Protein AF-A0A497MEX6-F1 (afdb_monomer_lite)

Structure (mmCIF, N/CA/C/O backbone):
data_AF-A0A497MEX6-F1
#
_entry.id   AF-A0A497MEX6-F1
#
loop_
_atom_site.group_PDB
_atom_site.id
_atom_site.type_symbol
_atom_site.label_atom_id
_atom_site.label_alt_id
_atom_site.label_comp_id
_atom_site.label_asym_id
_atom_site.label_entity_id
_atom_site.label_seq_id
_atom_site.pdbx_PDB_ins_code
_atom_site.Cartn_x
_atom_site.Cartn_y
_atom_site.Cartn_z
_atom_site.occupancy
_atom_site.B_iso_or_equiv
_atom_site.auth_seq_id
_atom_site.auth_comp_id
_atom_site.auth_asym_id
_atom_site.auth_atom_id
_atom_site.pdbx_PDB_model_num
ATOM 1 N N . MET A 1 1 ? -0.319 -13.303 41.466 1.00 46.53 1 MET A N 1
ATOM 2 C CA . MET A 1 1 ? -0.166 -12.151 40.555 1.00 46.53 1 MET A CA 1
ATOM 3 C C . MET A 1 1 ? -1.590 -11.675 40.329 1.00 46.53 1 MET A C 1
ATOM 5 O O . MET A 1 1 ? -2.337 -12.405 39.701 1.00 46.53 1 MET A O 1
ATOM 9 N N . ASN A 1 2 ? -2.018 -10.622 41.031 1.00 49.66 2 ASN A N 1
ATOM 10 C CA . ASN A 1 2 ? -3.417 -10.183 41.015 1.00 49.66 2 ASN A CA 1
ATOM 11 C C . ASN A 1 2 ? -3.736 -9.564 39.655 1.00 49.66 2 ASN A C 1
ATOM 13 O O . ASN A 1 2 ? -2.962 -8.730 39.185 1.00 49.66 2 ASN A O 1
ATOM 17 N N . ASP A 1 3 ? -4.847 -9.976 39.051 1.00 58.47 3 ASP A N 1
ATOM 18 C CA . ASP A 1 3 ? -5.389 -9.393 37.827 1.00 58.47 3 ASP A CA 1
ATOM 19 C C . ASP A 1 3 ? -5.665 -7.898 38.041 1.00 58.47 3 ASP A C 1
ATOM 21 O O . ASP A 1 3 ? -6.543 -7.512 38.807 1.00 58.47 3 ASP A O 1
ATOM 25 N N . ILE A 1 4 ? -4.878 -7.039 37.386 1.00 65.00 4 ILE A N 1
ATOM 26 C CA . ILE A 1 4 ? -4.951 -5.566 37.507 1.00 65.00 4 ILE A CA 1
ATOM 27 C C . ILE A 1 4 ? -6.036 -4.983 36.573 1.00 65.00 4 ILE A C 1
ATOM 29 O O . ILE A 1 4 ? -6.177 -3.771 36.445 1.00 65.00 4 ILE A O 1
ATOM 33 N N . PHE A 1 5 ? -6.835 -5.825 35.915 1.00 70.62 5 PHE A N 1
ATOM 34 C CA . PHE A 1 5 ? -7.890 -5.382 35.005 1.00 70.62 5 PHE A CA 1
ATOM 35 C C . PHE A 1 5 ? -9.209 -6.075 35.331 1.00 70.62 5 PHE A C 1
ATOM 37 O O . PHE A 1 5 ? -9.489 -7.169 34.853 1.00 70.62 5 PHE A O 1
ATOM 44 N N . GLU A 1 6 ? -10.028 -5.407 36.139 1.00 83.44 6 GLU A N 1
ATOM 45 C CA . GLU A 1 6 ? -11.434 -5.760 36.314 1.00 83.44 6 GLU A CA 1
ATOM 46 C C . GLU A 1 6 ? -12.235 -5.174 35.139 1.00 83.44 6 GLU A C 1
ATOM 48 O O . GLU A 1 6 ? -12.114 -3.988 34.814 1.00 83.44 6 GLU A O 1
ATOM 53 N N . ILE A 1 7 ? -13.001 -6.018 34.445 1.00 87.00 7 ILE A N 1
ATOM 54 C CA . ILE A 1 7 ? -13.809 -5.604 33.293 1.00 87.00 7 ILE A CA 1
ATOM 55 C C . ILE A 1 7 ? -15.099 -4.965 33.808 1.00 87.00 7 ILE A C 1
ATOM 57 O O . ILE A 1 7 ? -15.923 -5.626 34.431 1.00 87.00 7 ILE A O 1
ATOM 61 N N . ASP A 1 8 ? -15.296 -3.686 33.495 1.00 93.19 8 ASP A N 1
ATOM 62 C CA . ASP A 1 8 ? -16.548 -2.968 33.748 1.00 93.19 8 ASP A CA 1
ATOM 63 C C . ASP A 1 8 ? -17.361 -2.878 32.447 1.00 93.19 8 ASP A C 1
ATOM 65 O O . ASP A 1 8 ? -17.188 -1.964 31.631 1.00 93.19 8 ASP A O 1
ATOM 69 N N . GLU A 1 9 ? -18.233 -3.866 32.236 1.00 94.75 9 GLU A N 1
ATOM 70 C CA . GLU A 1 9 ? -19.082 -3.955 31.043 1.00 94.75 9 GLU A CA 1
ATOM 71 C C . GLU A 1 9 ? -20.029 -2.754 30.917 1.00 94.75 9 GLU A C 1
ATOM 73 O O . GLU A 1 9 ? -20.196 -2.205 29.826 1.00 94.75 9 GLU A O 1
ATOM 78 N N . GLY A 1 10 ? -20.608 -2.292 32.031 1.00 96.88 10 GLY A N 1
ATOM 79 C CA . GLY A 1 10 ? -21.546 -1.168 32.037 1.00 96.88 10 GLY A CA 1
ATOM 80 C C . GLY A 1 10 ? -20.881 0.129 31.582 1.00 96.88 10 GLY A C 1
ATOM 81 O O . GLY A 1 10 ? -21.424 0.877 30.761 1.00 96.88 10 GLY A O 1
ATOM 82 N N . LYS A 1 11 ? -19.656 0.376 32.051 1.00 95.25 11 LYS A N 1
ATOM 83 C CA . LYS A 1 11 ? -18.840 1.501 31.591 1.00 95.25 11 LYS A CA 1
ATOM 84 C C . LYS A 1 11 ? -18.427 1.349 30.129 1.00 95.25 11 LYS A C 1
ATOM 86 O O . LYS A 1 11 ? -18.465 2.343 29.403 1.00 95.25 11 LYS A O 1
ATOM 91 N N . ALA A 1 12 ? -18.065 0.146 29.682 1.00 95.81 12 ALA A N 1
ATOM 92 C CA . ALA A 1 12 ? -17.694 -0.105 28.289 1.00 95.81 12 ALA A CA 1
ATOM 93 C C . ALA A 1 12 ? -18.851 0.195 27.319 1.00 95.81 12 ALA A C 1
ATOM 95 O O . ALA A 1 12 ? -18.651 0.925 26.345 1.00 95.81 12 ALA A O 1
ATOM 96 N N . VAL A 1 13 ? -20.066 -0.281 27.619 1.00 97.50 13 VAL A N 1
ATOM 97 C CA . VAL A 1 13 ? -21.274 0.008 26.824 1.00 97.50 13 VAL A CA 1
ATOM 98 C C . VAL A 1 13 ? -21.530 1.511 26.761 1.00 97.50 13 VAL A C 1
ATOM 100 O O . VAL A 1 13 ? -21.683 2.067 25.675 1.00 97.50 13 VAL A O 1
ATOM 103 N N . LYS A 1 14 ? -21.476 2.201 27.905 1.00 97.88 14 LYS A N 1
ATOM 104 C CA . LYS A 1 14 ? -21.706 3.650 27.957 1.00 97.88 14 LYS A CA 1
ATOM 105 C C . LYS A 1 14 ? -20.673 4.441 27.148 1.00 97.88 14 LYS A C 1
ATOM 107 O O . LYS A 1 14 ? -21.023 5.408 26.474 1.00 97.88 14 LYS A O 1
ATOM 112 N N . ILE A 1 15 ? -19.400 4.037 27.185 1.00 96.12 15 ILE A N 1
ATOM 113 C CA . ILE A 1 15 ? -18.353 4.626 26.338 1.00 96.12 15 ILE A CA 1
ATOM 114 C C . ILE A 1 15 ? -18.680 4.397 24.858 1.00 96.12 15 ILE A C 1
ATOM 116 O O . ILE A 1 15 ? -18.607 5.342 24.072 1.00 96.12 15 ILE A O 1
ATOM 120 N N . ALA A 1 16 ? -19.073 3.179 24.478 1.00 96.94 16 ALA A N 1
ATOM 121 C CA . ALA A 1 16 ? -19.413 2.845 23.098 1.00 96.94 16 ALA A CA 1
ATOM 122 C C . ALA A 1 16 ? -20.602 3.669 22.573 1.00 96.94 16 ALA A C 1
ATOM 124 O O . ALA A 1 16 ? -20.534 4.197 21.464 1.00 96.94 16 ALA A O 1
ATOM 125 N N . GLU A 1 17 ? -21.653 3.852 23.375 1.00 97.44 17 GLU A N 1
ATOM 126 C CA . GLU A 1 17 ? -22.807 4.692 23.029 1.00 97.44 17 GLU A CA 1
ATOM 127 C C . GLU A 1 17 ? -22.407 6.155 22.798 1.00 97.44 17 GLU A C 1
ATOM 129 O O . GLU A 1 17 ? -22.807 6.760 21.799 1.00 97.44 17 GLU A O 1
ATOM 134 N N . ILE A 1 18 ? -21.573 6.716 23.682 1.00 96.38 18 ILE A N 1
ATOM 135 C CA . ILE A 1 18 ? -21.069 8.091 23.557 1.00 96.38 18 ILE A CA 1
ATOM 136 C C . ILE A 1 18 ? -20.230 8.244 22.286 1.00 96.38 18 ILE A C 1
ATOM 138 O O . ILE A 1 18 ? -20.419 9.208 21.541 1.00 96.38 18 ILE A O 1
ATOM 142 N N . LEU A 1 19 ? -19.316 7.305 22.026 1.00 95.50 19 LEU A N 1
ATOM 143 C CA . LEU A 1 19 ? -18.478 7.326 20.828 1.00 95.50 19 LEU A CA 1
ATOM 144 C C . LEU A 1 19 ? -19.326 7.206 19.560 1.00 95.50 19 LEU A C 1
ATOM 146 O O . LEU A 1 19 ? -19.130 7.983 18.629 1.00 95.50 19 LEU A O 1
ATOM 150 N N . LEU A 1 20 ? -20.308 6.301 19.535 1.00 95.31 20 LEU A N 1
ATOM 151 C CA . LEU A 1 20 ? -21.200 6.125 18.391 1.00 95.31 20 LEU A CA 1
ATOM 152 C C . LEU A 1 20 ? -22.045 7.378 18.126 1.00 95.31 20 LEU A C 1
ATOM 154 O O . LEU A 1 20 ? -22.209 7.777 16.971 1.00 95.31 20 LEU A O 1
ATOM 158 N N . PHE A 1 21 ? -22.566 8.013 19.178 1.00 95.81 21 PHE A N 1
ATOM 159 C CA . PHE A 1 21 ? -23.293 9.276 19.060 1.00 95.81 21 PHE A CA 1
ATOM 160 C C . PHE A 1 21 ? -22.398 10.389 18.500 1.00 95.81 21 PHE A C 1
ATOM 162 O O . PHE A 1 21 ? -22.779 11.053 17.535 1.00 95.81 21 PHE A O 1
ATOM 169 N N . GLN A 1 22 ? -21.198 10.576 19.064 1.00 95.19 22 GLN A N 1
ATOM 170 C CA . GLN A 1 22 ? -20.253 11.598 18.606 1.00 95.19 22 GLN A CA 1
ATOM 171 C C . GLN A 1 22 ? -19.797 11.361 17.162 1.00 95.19 22 GLN A C 1
ATOM 173 O O . GLN A 1 22 ? -19.717 12.321 16.398 1.00 95.19 22 GLN A O 1
ATOM 178 N N . TRP A 1 23 ? -19.559 10.103 16.779 1.00 91.50 23 TRP A N 1
ATOM 179 C CA . TRP A 1 23 ? -19.223 9.705 15.411 1.00 91.50 23 TRP A CA 1
ATOM 180 C C . TRP A 1 23 ? -20.320 10.113 14.430 1.00 91.50 23 TRP A C 1
ATOM 182 O O . TRP A 1 23 ? -20.067 10.864 13.492 1.00 91.50 23 TRP A O 1
ATOM 192 N N . LYS A 1 24 ? -21.565 9.683 14.683 1.00 91.38 24 LYS A N 1
ATOM 193 C CA . LYS A 1 24 ? -22.710 9.999 13.814 1.00 91.38 24 LYS A CA 1
ATOM 194 C C . LYS A 1 24 ? -22.975 11.500 13.721 1.00 91.38 24 LYS A C 1
ATOM 196 O O . LYS A 1 24 ? -23.407 11.979 12.679 1.00 91.38 24 LYS A O 1
ATOM 201 N N . ALA A 1 25 ? -22.739 12.232 14.807 1.00 92.88 25 ALA A N 1
ATOM 202 C CA . ALA A 1 25 ? -22.927 13.674 14.847 1.00 92.88 25 ALA A CA 1
ATOM 203 C C . ALA A 1 25 ? -21.745 14.468 14.260 1.00 92.88 25 ALA A C 1
ATOM 205 O O . ALA A 1 25 ? -21.878 15.683 14.128 1.00 92.88 25 ALA A O 1
ATOM 206 N N . GLY A 1 26 ? -20.604 13.829 13.963 1.00 90.19 26 GLY A N 1
ATOM 207 C CA . GLY A 1 26 ? -19.372 14.515 13.562 1.00 90.19 26 GLY A CA 1
ATOM 208 C C . GLY A 1 26 ? -18.881 15.500 14.628 1.00 90.19 26 GLY A C 1
ATOM 209 O O . GLY A 1 26 ? -18.550 16.641 14.322 1.00 90.19 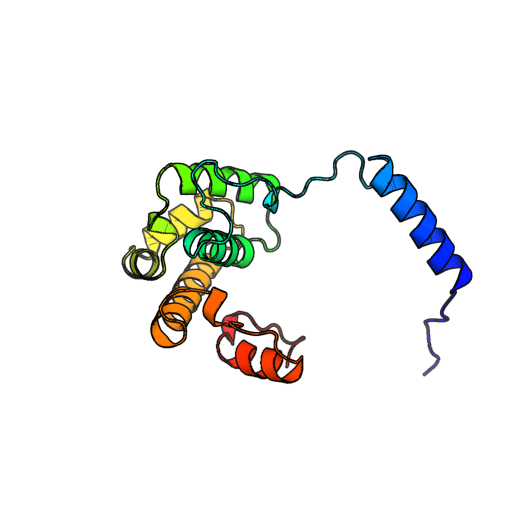26 GLY A O 1
ATOM 210 N N . LYS A 1 27 ? -18.922 15.109 15.907 1.00 92.56 27 LYS A N 1
ATOM 211 C CA . LYS A 1 27 ? -18.632 15.988 17.055 1.00 92.56 27 LYS A CA 1
ATOM 212 C C . LYS A 1 27 ? -17.571 15.400 17.978 1.00 92.56 27 LYS A C 1
ATOM 214 O O . LYS A 1 27 ? -17.209 14.230 17.882 1.00 92.56 27 LYS A O 1
ATOM 219 N N . GLY A 1 28 ? -17.096 16.235 18.902 1.00 89.62 28 GLY A N 1
ATOM 220 C CA . GLY A 1 28 ? -16.123 15.847 19.920 1.00 89.62 28 GLY A CA 1
ATOM 221 C C . GLY A 1 28 ? -14.832 15.340 19.290 1.00 89.62 28 GLY A C 1
ATOM 222 O O . GLY A 1 28 ? -14.264 16.022 18.442 1.00 89.62 28 GLY A O 1
ATOM 223 N N . VAL A 1 29 ? -14.389 14.138 19.662 1.00 87.25 29 VAL A N 1
ATOM 224 C CA . VAL A 1 29 ? -13.137 13.559 19.134 1.00 87.25 29 VAL A CA 1
ATOM 225 C C . VAL A 1 29 ? -13.167 13.307 17.619 1.00 87.25 29 VAL A C 1
ATOM 227 O O . VAL A 1 29 ? -12.115 13.103 17.021 1.00 87.25 29 VAL A O 1
ATOM 230 N N . PHE A 1 30 ? -14.346 13.367 16.988 1.00 90.25 30 PHE A N 1
ATOM 231 C CA . PHE A 1 30 ? -14.530 13.160 15.551 1.00 90.25 30 PHE A CA 1
ATOM 232 C C . PHE A 1 30 ? -14.786 14.447 14.752 1.00 90.25 30 PHE A C 1
ATOM 234 O O . PHE A 1 30 ? -14.988 14.368 13.545 1.00 90.25 30 PHE A O 1
ATOM 241 N N . SER A 1 31 ? -14.779 15.634 15.372 1.00 88.12 31 SER A N 1
ATOM 242 C CA . SER A 1 31 ? -15.178 16.881 14.689 1.00 88.12 31 SER A CA 1
ATOM 243 C C . SER A 1 31 ? -14.292 17.279 13.505 1.00 88.12 31 SER A C 1
ATOM 245 O O . SER A 1 31 ? -14.733 18.027 12.643 1.00 88.12 31 SER A O 1
ATOM 247 N N . ASN A 1 32 ? -13.059 16.776 13.465 1.00 83.56 32 ASN A N 1
ATOM 248 C CA . ASN A 1 32 ? -12.110 16.956 12.363 1.00 83.56 32 ASN A CA 1
ATOM 249 C C . ASN A 1 32 ? -11.588 15.606 11.859 1.00 83.56 32 ASN A C 1
ATOM 251 O O . ASN A 1 32 ? -10.471 15.518 11.357 1.00 83.56 32 ASN A O 1
ATOM 255 N N . TYR A 1 33 ? -12.351 14.536 12.085 1.00 83.00 33 TYR A N 1
ATOM 256 C CA . TYR A 1 33 ? -11.960 13.219 11.624 1.00 83.00 33 TYR A CA 1
ATOM 257 C C . TYR A 1 33 ? -12.027 13.159 10.101 1.00 83.00 33 TYR A C 1
ATOM 259 O O . TYR A 1 33 ? -13.025 13.535 9.484 1.00 83.00 33 TYR A O 1
ATOM 267 N N . SER A 1 34 ? -10.971 12.627 9.513 1.00 85.38 34 SER A N 1
ATOM 268 C CA . SER A 1 34 ? -10.854 12.382 8.089 1.00 85.38 34 SER A CA 1
ATOM 269 C C . SER A 1 34 ? -10.221 11.011 7.875 1.00 85.38 34 SER A C 1
ATOM 271 O O . SER A 1 34 ? -9.352 10.581 8.632 1.00 85.38 34 SER A O 1
ATOM 273 N N . MET A 1 35 ? -10.689 10.315 6.839 1.00 89.12 35 MET A N 1
ATOM 274 C CA . MET A 1 35 ? -10.026 9.133 6.288 1.00 89.12 35 MET A CA 1
ATOM 275 C C . MET A 1 35 ? -9.481 9.512 4.924 1.00 89.12 35 MET A C 1
ATOM 277 O O . MET A 1 35 ? -10.188 9.369 3.917 1.00 89.12 35 MET A O 1
ATOM 281 N N . PRO A 1 36 ? -8.270 10.079 4.860 1.00 93.00 36 PRO A N 1
ATOM 282 C CA . PRO A 1 36 ? -7.721 10.531 3.597 1.00 93.00 36 PRO A CA 1
ATOM 283 C C . PRO A 1 36 ? -7.512 9.379 2.602 1.00 93.00 36 PRO A C 1
ATOM 285 O O . PRO A 1 36 ? -7.485 9.635 1.396 1.00 93.00 36 PRO A O 1
ATOM 288 N N . GLU A 1 37 ? -7.444 8.131 3.073 1.00 92.50 37 GLU A N 1
ATOM 289 C CA . GLU A 1 37 ? -7.446 6.910 2.268 1.00 92.50 37 GLU A CA 1
ATOM 290 C C . GLU A 1 37 ? -8.773 6.636 1.539 1.00 92.50 37 GLU A C 1
ATOM 292 O O . GLU A 1 37 ? -8.766 5.953 0.520 1.00 92.50 37 GLU A O 1
ATOM 297 N N . TYR A 1 38 ? -9.905 7.193 1.988 1.00 91.56 38 TYR A N 1
ATOM 298 C CA . TYR A 1 38 ? -11.207 7.049 1.308 1.00 91.56 38 TYR A CA 1
ATOM 299 C C . TYR A 1 38 ? -11.396 8.042 0.159 1.00 91.56 38 TYR A C 1
ATOM 301 O O . TYR A 1 38 ? -12.361 7.950 -0.602 1.00 91.56 38 TYR A O 1
ATOM 309 N N . VAL A 1 39 ? -10.473 8.993 0.007 1.00 93.69 39 VAL A N 1
ATOM 310 C CA . VAL A 1 39 ? -10.459 9.923 -1.119 1.00 93.69 39 VAL A CA 1
ATOM 311 C C . VAL A 1 39 ? -9.534 9.358 -2.194 1.00 93.69 39 VAL A C 1
ATOM 313 O O . VAL A 1 39 ? -8.311 9.309 -2.024 1.00 93.69 39 VAL A O 1
ATOM 316 N N . TYR A 1 40 ? -10.119 8.956 -3.321 1.00 93.69 40 TYR A N 1
ATOM 317 C CA . TYR A 1 40 ? -9.407 8.299 -4.418 1.00 93.69 40 TYR A CA 1
ATOM 318 C C . TYR A 1 40 ? -8.877 9.295 -5.470 1.00 93.69 40 TYR A C 1
ATOM 320 O O . TYR A 1 40 ? -9.448 10.373 -5.657 1.00 93.69 40 TYR A O 1
ATOM 328 N N . PRO A 1 41 ? -7.800 8.953 -6.205 1.00 94.75 41 PRO A N 1
ATOM 329 C CA . PRO A 1 41 ? -7.459 9.636 -7.449 1.00 94.75 41 PRO A CA 1
ATOM 330 C C . PRO A 1 41 ? -8.616 9.500 -8.469 1.00 94.75 41 PRO A C 1
ATOM 332 O O . PRO A 1 41 ? -9.118 8.393 -8.648 1.00 94.75 41 PRO A O 1
ATOM 335 N N . PRO A 1 42 ? -9.018 10.561 -9.194 1.00 92.31 42 PRO A N 1
ATOM 336 C CA . PRO A 1 42 ? -10.128 10.523 -10.154 1.00 92.31 42 PRO A CA 1
ATOM 337 C C . PRO A 1 42 ? -9.951 9.514 -11.294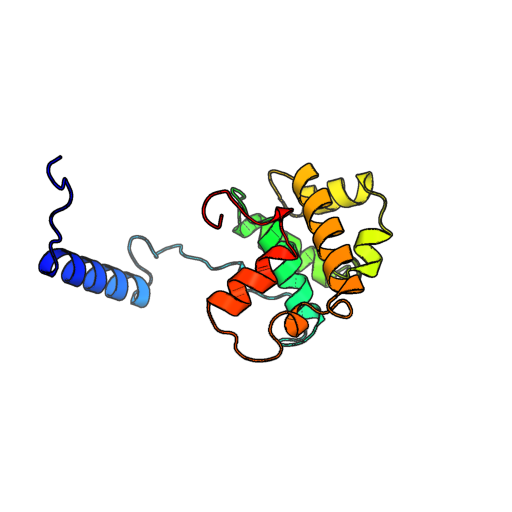 1.00 92.31 42 PRO A C 1
ATOM 339 O O . PRO A 1 42 ? -10.930 9.014 -11.833 1.00 92.31 42 PRO A O 1
ATOM 342 N N . ASN A 1 43 ? -8.704 9.219 -11.673 1.00 94.69 43 ASN A N 1
ATOM 343 C CA . ASN A 1 43 ? -8.350 8.267 -12.725 1.00 94.69 43 ASN A CA 1
ATOM 344 C C . ASN A 1 43 ? -8.033 6.858 -12.186 1.00 94.69 43 ASN A C 1
ATOM 346 O O . ASN A 1 43 ? -7.453 6.055 -12.917 1.00 94.69 43 ASN A O 1
ATOM 350 N N . LEU A 1 44 ? -8.345 6.558 -10.918 1.00 96.81 44 LEU A N 1
ATOM 351 C CA . LEU A 1 44 ? -8.147 5.233 -10.325 1.00 96.81 44 LEU A CA 1
ATOM 352 C C . LEU A 1 44 ? -9.401 4.366 -10.544 1.00 96.81 44 LEU A C 1
ATOM 354 O O . LEU A 1 44 ? -10.441 4.663 -9.953 1.00 96.81 44 LEU A O 1
ATOM 358 N N . PRO A 1 45 ? -9.344 3.292 -11.353 1.00 95.88 45 PRO A N 1
ATOM 359 C CA . PRO A 1 45 ? -10.513 2.449 -11.590 1.00 95.88 45 PRO A CA 1
ATOM 360 C C . PRO A 1 45 ? -10.831 1.611 -10.343 1.00 95.88 45 PRO A C 1
ATOM 362 O O . PRO A 1 45 ? -10.062 0.731 -9.967 1.00 95.88 45 PRO A O 1
ATOM 365 N N . LEU A 1 46 ? -11.957 1.875 -9.678 1.00 95.50 46 LEU A N 1
ATOM 366 C CA . LEU A 1 46 ? -12.306 1.188 -8.430 1.00 95.50 46 LEU A CA 1
ATOM 367 C C . LEU A 1 46 ? -12.453 -0.329 -8.632 1.00 95.50 46 LEU A C 1
ATOM 369 O O . LEU A 1 46 ? -12.995 -0.799 -9.629 1.00 95.50 46 LEU A O 1
ATOM 373 N N . GLY A 1 47 ? -11.944 -1.101 -7.671 1.00 94.25 47 GLY A N 1
ATOM 374 C CA . GLY A 1 47 ? -11.945 -2.572 -7.699 1.00 94.25 47 GLY A CA 1
ATOM 375 C C . GLY A 1 47 ? -10.932 -3.213 -8.661 1.00 94.25 47 GLY A C 1
ATOM 376 O O . GLY A 1 47 ? -10.784 -4.440 -8.676 1.00 94.25 47 GLY A O 1
ATOM 377 N N . SER A 1 48 ? -10.204 -2.417 -9.449 1.00 97.19 48 SER A N 1
ATOM 378 C CA . SER A 1 48 ? -9.223 -2.934 -10.401 1.00 97.19 48 SER A CA 1
ATOM 379 C C . SER A 1 48 ? -7.918 -3.391 -9.737 1.00 97.19 48 SER A C 1
ATOM 381 O O . SER A 1 48 ? -7.694 -3.240 -8.532 1.00 97.19 48 SER A O 1
ATOM 383 N N . LYS A 1 49 ? -7.021 -3.948 -10.554 1.00 97.88 49 LYS A N 1
ATOM 384 C CA . LYS A 1 49 ? -5.648 -4.268 -10.155 1.00 97.88 49 LYS A CA 1
ATOM 385 C C . LYS A 1 49 ? -4.895 -3.017 -9.702 1.00 97.88 49 LYS A C 1
ATOM 387 O O . LYS A 1 49 ? -4.189 -3.044 -8.700 1.00 97.88 49 LYS A O 1
ATOM 392 N N . GLU A 1 50 ? -5.050 -1.924 -10.438 1.00 98.31 50 GLU A N 1
ATOM 393 C CA . GLU A 1 50 ? -4.416 -0.638 -10.159 1.00 98.31 50 GLU A CA 1
ATOM 394 C C . GLU A 1 50 ? -4.896 -0.071 -8.823 1.00 98.31 50 GLU A C 1
ATOM 396 O O . GLU A 1 50 ? -4.082 0.414 -8.040 1.00 98.31 50 GLU A O 1
ATOM 401 N N . HIS A 1 51 ? -6.192 -0.211 -8.525 1.00 97.75 51 HIS A N 1
ATOM 402 C CA . HIS A 1 51 ? -6.755 0.118 -7.217 1.00 97.75 51 HIS A CA 1
ATOM 403 C C . HIS A 1 51 ? -6.065 -0.658 -6.094 1.00 97.75 51 HIS A C 1
ATOM 405 O O . HIS A 1 51 ? -5.528 -0.051 -5.169 1.00 97.75 51 HIS A O 1
ATOM 411 N N . ALA A 1 52 ? -5.986 -1.986 -6.206 1.00 97.88 52 ALA A N 1
ATOM 412 C CA . ALA A 1 52 ? -5.334 -2.815 -5.194 1.00 97.88 52 ALA A CA 1
ATOM 413 C C . ALA A 1 52 ? -3.836 -2.491 -5.028 1.00 97.88 52 ALA A C 1
ATOM 415 O O . ALA A 1 52 ? -3.330 -2.433 -3.904 1.00 97.88 52 ALA A O 1
ATOM 416 N N . LEU A 1 53 ? -3.122 -2.243 -6.130 1.00 98.56 53 LEU A N 1
ATOM 417 C CA . LEU A 1 53 ? -1.708 -1.858 -6.112 1.00 98.56 53 LEU A CA 1
ATOM 418 C C . LEU A 1 53 ? -1.488 -0.503 -5.435 1.00 98.56 53 LEU A C 1
ATOM 420 O O . LEU A 1 53 ? 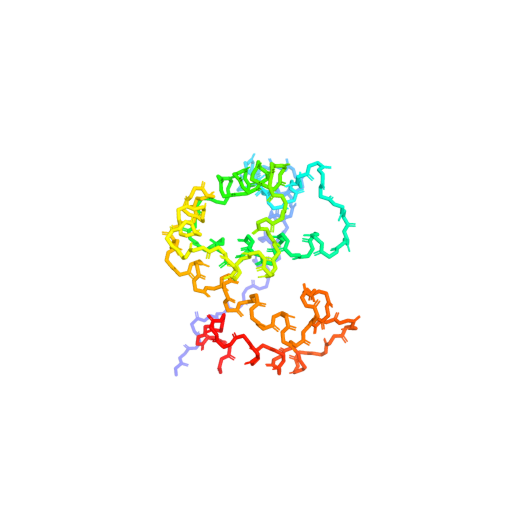-0.612 -0.393 -4.577 1.00 98.56 53 LEU A O 1
ATOM 424 N N . TYR A 1 54 ? -2.294 0.507 -5.776 1.00 98.44 54 TYR A N 1
ATOM 425 C CA . TYR A 1 54 ? -2.220 1.835 -5.168 1.00 98.44 54 TYR A CA 1
ATOM 426 C C . TYR A 1 54 ? -2.322 1.748 -3.641 1.00 98.44 54 TYR A C 1
ATOM 428 O O . TYR A 1 54 ? -1.426 2.218 -2.936 1.00 98.44 54 TYR A O 1
ATOM 436 N N . PHE A 1 55 ? -3.344 1.055 -3.131 1.00 97.75 55 PHE A N 1
ATOM 437 C CA . PHE A 1 55 ? -3.524 0.855 -1.692 1.00 97.75 55 PHE A CA 1
ATOM 438 C C . PHE A 1 55 ? -2.371 0.087 -1.054 1.00 97.75 55 PHE A C 1
ATOM 440 O O . PHE A 1 55 ? -1.831 0.530 -0.042 1.00 97.75 55 PHE A O 1
ATOM 447 N N . THR A 1 56 ? -1.947 -1.018 -1.670 1.00 97.12 56 THR A N 1
ATOM 448 C CA . THR A 1 56 ? -0.840 -1.845 -1.165 1.00 97.12 56 THR A CA 1
ATOM 449 C C . THR A 1 56 ? 0.417 -1.005 -0.939 1.00 97.12 56 THR A C 1
ATOM 451 O O . THR A 1 56 ? 1.042 -1.075 0.121 1.00 97.12 56 THR A O 1
ATOM 454 N N . TYR A 1 57 ? 0.786 -0.174 -1.916 1.00 98.06 57 TYR A N 1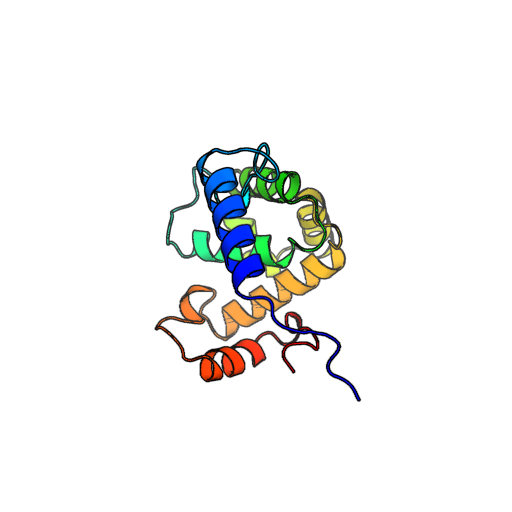
ATOM 455 C CA . TYR A 1 57 ? 2.001 0.625 -1.827 1.00 98.06 57 TYR A CA 1
ATOM 456 C C . TYR A 1 57 ? 1.877 1.796 -0.852 1.00 98.06 57 TYR A C 1
ATOM 458 O O . TYR A 1 57 ? 2.800 1.997 -0.060 1.00 98.06 57 TYR A O 1
ATOM 466 N N . ILE A 1 58 ? 0.768 2.541 -0.855 1.00 97.81 58 ILE A N 1
ATOM 467 C CA . ILE A 1 58 ? 0.616 3.695 0.044 1.00 97.81 58 ILE A CA 1
ATOM 468 C C . ILE A 1 58 ? 0.477 3.256 1.504 1.00 97.81 58 ILE A C 1
ATOM 470 O O . ILE A 1 58 ? 1.218 3.761 2.346 1.00 97.81 58 ILE A O 1
ATOM 474 N N . ILE A 1 59 ? -0.352 2.248 1.800 1.00 95.56 59 ILE A N 1
ATOM 475 C CA . ILE A 1 59 ? -0.512 1.725 3.168 1.00 95.56 59 ILE A CA 1
ATOM 476 C C . ILE A 1 59 ? 0.827 1.222 3.718 1.00 95.56 59 ILE A C 1
ATOM 478 O O . ILE A 1 59 ? 1.154 1.466 4.877 1.00 95.56 59 ILE A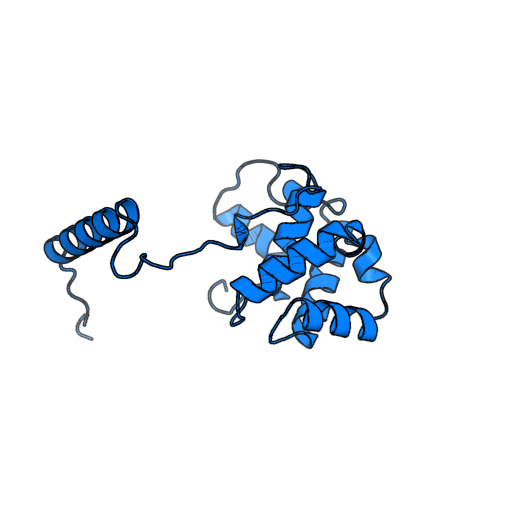 O 1
ATOM 482 N N . SER A 1 60 ? 1.658 0.580 2.888 1.00 95.19 60 SER A N 1
ATOM 483 C CA . SER A 1 60 ? 2.954 0.047 3.337 1.00 95.19 60 SER A CA 1
ATOM 484 C C . SER A 1 60 ? 3.955 1.107 3.833 1.00 95.19 60 SER A C 1
ATOM 486 O O . SER A 1 60 ? 4.983 0.754 4.415 1.00 95.19 60 SER A O 1
ATOM 488 N N . ILE A 1 61 ? 3.680 2.397 3.601 1.00 95.62 61 ILE A N 1
ATOM 489 C CA . ILE A 1 61 ? 4.494 3.535 4.056 1.00 95.62 61 ILE A CA 1
ATOM 490 C C . ILE A 1 61 ? 3.719 4.517 4.949 1.00 95.62 61 ILE A C 1
ATOM 492 O O . ILE A 1 61 ? 4.293 5.528 5.358 1.00 95.62 61 ILE A O 1
ATOM 496 N N . ASP A 1 62 ? 2.468 4.208 5.299 1.00 95.31 62 ASP A N 1
ATOM 497 C CA . ASP A 1 62 ? 1.578 5.031 6.132 1.00 95.31 62 ASP A CA 1
ATOM 498 C C . ASP A 1 62 ? 1.792 4.806 7.643 1.00 95.31 62 ASP A C 1
ATOM 500 O O . ASP A 1 62 ? 0.872 4.756 8.453 1.00 95.31 62 ASP A O 1
ATOM 504 N N . TYR A 1 63 ? 3.048 4.608 8.049 1.00 92.00 63 TYR A N 1
ATOM 505 C CA . TYR A 1 63 ? 3.406 4.385 9.448 1.00 92.00 63 TYR A CA 1
ATOM 506 C C . TYR A 1 63 ? 4.084 5.617 10.050 1.00 92.00 63 TYR A C 1
ATOM 508 O O . TYR A 1 63 ? 5.134 6.062 9.574 1.00 92.00 63 TYR A O 1
ATOM 516 N N . MET A 1 64 ? 3.508 6.138 11.142 1.00 90.62 64 MET A N 1
ATOM 517 C CA . MET A 1 64 ? 3.994 7.317 11.881 1.00 90.62 64 MET A CA 1
ATOM 518 C C . MET A 1 64 ? 4.257 8.541 10.988 1.00 90.62 64 MET A C 1
ATOM 520 O O . MET A 1 64 ? 5.227 9.280 11.206 1.00 90.62 64 MET A O 1
ATOM 524 N N . THR A 1 65 ? 3.419 8.732 9.972 1.00 92.62 65 THR A N 1
ATOM 525 C CA . THR A 1 65 ? 3.488 9.842 9.022 1.00 92.62 65 THR A CA 1
ATOM 526 C C . THR A 1 65 ? 2.278 10.763 9.175 1.00 92.62 65 THR A C 1
ATOM 528 O O . THR A 1 65 ? 1.296 10.411 9.821 1.00 92.62 65 THR A O 1
ATOM 531 N N . ASP A 1 66 ? 2.356 11.951 8.583 1.00 95.69 66 ASP A N 1
ATOM 532 C CA . ASP A 1 66 ? 1.180 12.782 8.330 1.00 95.69 66 ASP A CA 1
ATOM 533 C C . ASP A 1 66 ? 0.358 12.124 7.208 1.00 95.69 66 ASP A C 1
ATOM 535 O O . ASP A 1 66 ? 0.758 12.169 6.039 1.00 95.69 66 ASP A O 1
ATOM 539 N N . ALA A 1 67 ? -0.725 11.438 7.586 1.00 94.69 67 ALA A N 1
ATOM 540 C CA . ALA A 1 67 ? -1.560 10.667 6.668 1.00 94.69 67 ALA A CA 1
ATOM 541 C C . ALA A 1 67 ? -2.248 11.577 5.639 1.00 94.69 67 ALA A C 1
ATOM 543 O O . ALA A 1 67 ? -2.198 11.292 4.444 1.00 94.69 67 ALA A O 1
ATOM 544 N N . GLU A 1 68 ? -2.802 12.715 6.067 1.00 95.25 68 GLU A N 1
ATOM 545 C CA . GLU A 1 68 ? -3.430 13.694 5.170 1.00 95.25 68 GLU A CA 1
ATOM 546 C C . GLU A 1 68 ? -2.483 14.098 4.046 1.00 95.25 68 GLU A C 1
ATOM 548 O O . GLU A 1 68 ? -2.795 13.969 2.857 1.00 95.25 68 GLU A O 1
ATOM 553 N N . LYS A 1 69 ? -1.265 14.497 4.425 1.00 97.19 69 LYS A N 1
ATOM 554 C CA . LYS A 1 69 ? -0.231 14.871 3.467 1.00 97.19 69 LYS A CA 1
ATOM 555 C C . LYS A 1 69 ? 0.194 13.694 2.590 1.00 97.19 69 LYS A C 1
ATOM 557 O O . LYS A 1 69 ? 0.365 13.883 1.384 1.00 97.19 69 LYS A O 1
ATOM 562 N N . LEU A 1 70 ? 0.375 12.501 3.166 1.00 98.12 70 LEU A N 1
ATOM 563 C CA . LEU A 1 70 ? 0.775 11.306 2.419 1.00 98.12 70 LEU A CA 1
ATOM 564 C C . LEU A 1 70 ? -0.226 10.987 1.308 1.00 98.12 70 LEU A C 1
ATOM 566 O O . LEU A 1 70 ? 0.145 10.907 0.136 1.00 98.12 70 LEU A O 1
ATOM 570 N N . TRP A 1 71 ? -1.491 10.830 1.679 1.00 97.94 71 TRP A N 1
ATOM 571 C CA . TRP A 1 71 ? -2.565 10.432 0.779 1.00 97.94 71 TRP A CA 1
ATOM 572 C C . TRP A 1 71 ? -2.904 11.533 -0.231 1.00 97.94 71 TRP A C 1
ATOM 574 O O . TRP A 1 71 ? -3.149 11.230 -1.400 1.00 97.94 71 TRP A O 1
ATOM 584 N N . GLN A 1 72 ? -2.826 12.814 0.153 1.00 97.81 72 GLN A N 1
ATOM 585 C CA . GLN A 1 72 ? -2.948 13.926 -0.794 1.00 97.81 72 GLN A CA 1
ATOM 586 C C . GLN A 1 72 ? -1.854 13.882 -1.868 1.00 97.81 72 GLN A C 1
ATOM 588 O O . GLN A 1 72 ? -2.158 13.950 -3.060 1.00 97.81 72 GLN A O 1
ATOM 593 N N . ASN A 1 73 ? -0.588 13.732 -1.475 1.00 98.38 73 ASN A N 1
ATOM 594 C CA . ASN A 1 73 ? 0.517 13.662 -2.432 1.00 98.38 73 ASN A CA 1
ATOM 595 C C . ASN A 1 73 ? 0.468 12.384 -3.274 1.00 98.38 73 ASN A C 1
ATOM 597 O O . ASN A 1 73 ? 0.813 12.421 -4.456 1.00 98.38 73 ASN A O 1
ATOM 601 N N . ALA A 1 74 ? 0.036 11.265 -2.688 1.00 98.12 74 ALA A N 1
ATOM 602 C CA . ALA A 1 74 ? -0.164 10.003 -3.387 1.00 98.12 74 ALA A CA 1
ATOM 603 C C . ALA A 1 74 ? -1.213 10.126 -4.494 1.00 98.12 74 ALA A C 1
ATOM 605 O O . ALA A 1 74 ? -0.949 9.692 -5.616 1.00 98.12 74 ALA A O 1
ATOM 606 N N . ARG A 1 75 ? -2.344 10.795 -4.226 1.00 98.12 75 ARG A N 1
ATOM 607 C CA . ARG A 1 75 ? -3.364 11.072 -5.244 1.00 98.12 75 ARG A CA 1
ATOM 608 C C . ARG A 1 75 ? -2.801 11.861 -6.414 1.00 98.12 75 ARG A C 1
ATOM 610 O O . ARG A 1 75 ? -2.940 11.435 -7.557 1.00 98.12 75 ARG A O 1
ATOM 617 N N . THR A 1 76 ? -2.126 12.973 -6.130 1.00 97.94 76 THR A N 1
ATOM 618 C CA . THR A 1 76 ? -1.496 13.809 -7.161 1.00 97.94 76 THR A CA 1
ATOM 619 C C . THR A 1 76 ? -0.451 13.021 -7.954 1.00 97.94 76 THR A C 1
ATOM 621 O O . THR A 1 76 ? -0.391 13.108 -9.177 1.00 97.94 76 THR A O 1
ATOM 624 N N . ALA A 1 77 ? 0.365 12.208 -7.279 1.00 98.12 77 ALA A N 1
ATOM 625 C CA . ALA A 1 77 ? 1.372 11.383 -7.937 1.00 98.12 77 ALA A CA 1
ATOM 626 C C . ALA A 1 77 ? 0.748 10.309 -8.839 1.00 98.12 77 ALA A C 1
ATOM 628 O O . ALA A 1 77 ? 1.242 10.100 -9.944 1.00 98.12 77 ALA A O 1
ATOM 629 N N . TYR A 1 78 ? -0.332 9.657 -8.401 1.00 98.38 78 TYR A N 1
ATOM 630 C CA . TYR A 1 78 ? -1.036 8.646 -9.190 1.00 98.38 78 TYR A CA 1
ATOM 631 C C . TYR A 1 78 ? -1.743 9.251 -10.407 1.00 98.38 78 TYR A C 1
ATOM 633 O O . TYR A 1 78 ? -1.711 8.668 -11.487 1.00 98.38 78 TYR A O 1
ATOM 641 N N . GLN A 1 79 ? -2.338 10.439 -10.264 1.00 97.75 79 GLN A N 1
ATOM 642 C CA . GLN A 1 79 ? -2.935 11.168 -11.389 1.00 97.75 79 GLN A CA 1
ATOM 643 C C . GLN A 1 79 ? -1.918 11.421 -12.509 1.00 97.75 79 GLN A C 1
ATOM 645 O O . GLN A 1 79 ? -2.241 11.249 -13.681 1.00 97.75 79 GLN A O 1
ATOM 650 N N . LEU A 1 80 ? -0.691 11.808 -12.149 1.00 97.25 80 LEU A N 1
ATOM 651 C CA . LEU A 1 80 ? 0.361 12.142 -13.112 1.00 97.25 80 LEU A CA 1
ATOM 652 C C . LEU A 1 80 ? 1.104 10.908 -13.644 1.00 97.25 80 LEU A C 1
ATOM 654 O O . LEU A 1 80 ? 1.470 10.864 -14.817 1.00 97.25 80 LEU A O 1
ATOM 658 N N . HIS A 1 81 ? 1.361 9.925 -12.780 1.00 96.75 81 HIS A N 1
ATOM 659 C CA . HIS A 1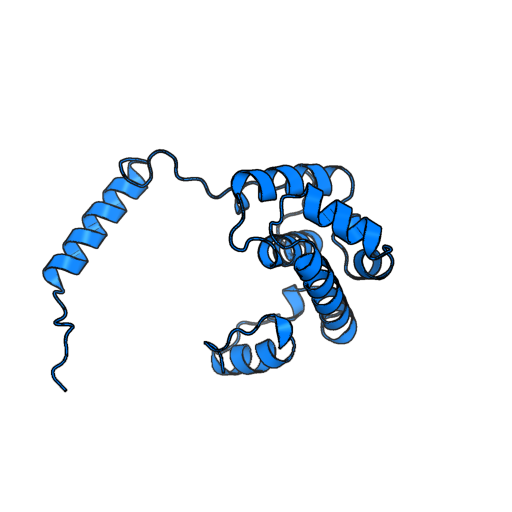 81 ? 2.236 8.785 -13.060 1.00 96.75 81 HIS A CA 1
ATOM 660 C C . HIS A 1 81 ? 1.698 7.490 -12.427 1.00 96.75 81 HIS A C 1
ATOM 662 O O . HIS A 1 81 ? 2.304 6.958 -11.490 1.00 96.75 81 HIS A O 1
ATOM 668 N N . PRO A 1 82 ? 0.569 6.945 -12.916 1.00 97.25 82 PRO A N 1
ATOM 669 C CA . PRO A 1 82 ? 0.002 5.709 -12.372 1.00 97.25 82 PRO A CA 1
ATOM 670 C C . PRO A 1 82 ? 0.953 4.510 -12.541 1.00 97.25 82 PRO A C 1
ATOM 672 O O . PRO A 1 82 ? 0.967 3.595 -11.719 1.00 97.25 82 PRO A O 1
ATOM 675 N N . ASP A 1 83 ? 1.826 4.536 -13.554 1.00 96.75 83 ASP A N 1
ATOM 676 C CA . ASP A 1 83 ? 2.819 3.493 -13.814 1.00 96.75 83 ASP A CA 1
ATOM 677 C C . ASP A 1 83 ? 3.833 3.327 -12.670 1.00 96.75 83 ASP A C 1
ATOM 679 O O . ASP A 1 83 ? 4.324 2.216 -12.454 1.00 96.75 83 ASP A O 1
ATOM 683 N N . PHE A 1 84 ? 4.101 4.385 -11.891 1.00 97.56 84 PHE A N 1
ATOM 684 C CA . PHE A 1 84 ? 5.006 4.353 -10.729 1.00 97.56 84 PHE A CA 1
ATOM 685 C C . PHE A 1 84 ? 4.477 3.487 -9.578 1.00 97.56 84 PHE A C 1
ATOM 687 O O . PHE A 1 84 ? 5.236 3.169 -8.663 1.00 97.56 84 PHE A O 1
ATOM 694 N N . PHE A 1 85 ? 3.214 3.067 -9.648 1.00 98.31 85 PHE A N 1
ATOM 695 C CA . PHE A 1 85 ? 2.549 2.197 -8.681 1.00 98.31 85 PHE A CA 1
ATOM 696 C C . PHE A 1 85 ? 2.408 0.761 -9.198 1.00 98.31 85 PHE A C 1
ATOM 698 O O . PHE A 1 85 ? 1.518 0.029 -8.777 1.00 98.31 85 PHE A O 1
ATOM 705 N N . THR A 1 86 ? 3.275 0.333 -10.121 1.00 98.56 86 THR A N 1
ATOM 706 C CA . THR A 1 86 ? 3.284 -1.043 -10.634 1.00 98.56 86 THR A CA 1
ATOM 707 C C . THR A 1 86 ? 4.544 -1.798 -10.204 1.00 98.56 86 THR A C 1
ATOM 709 O O . THR A 1 86 ? 5.632 -1.208 -10.184 1.00 98.56 86 THR A O 1
ATOM 712 N N . PRO A 1 87 ? 4.459 -3.120 -9.941 1.00 98.69 87 PRO A N 1
ATOM 713 C CA . PRO A 1 87 ? 5.611 -3.892 -9.479 1.00 98.69 87 PRO A CA 1
ATOM 714 C C . PRO A 1 87 ? 6.812 -3.815 -10.428 1.00 98.69 87 PRO A C 1
ATOM 716 O O . PRO A 1 87 ? 7.940 -3.557 -10.009 1.00 98.69 87 PRO A O 1
ATOM 719 N N . LYS A 1 88 ? 6.566 -3.968 -11.737 1.00 98.50 88 LYS A N 1
ATOM 720 C CA . LYS A 1 88 ? 7.620 -3.929 -12.763 1.00 98.50 88 LYS A CA 1
ATOM 721 C C . LYS A 1 88 ? 8.324 -2.573 -12.792 1.00 98.50 88 LYS A C 1
ATOM 723 O O . LYS A 1 88 ? 9.554 -2.516 -12.814 1.00 98.50 88 LYS A O 1
ATOM 728 N N . LYS A 1 89 ? 7.557 -1.478 -12.753 1.00 98.50 89 LYS A N 1
ATOM 729 C CA . LYS A 1 89 ? 8.126 -0.130 -12.771 1.00 98.50 89 LYS A CA 1
ATOM 730 C C . LYS A 1 89 ? 8.943 0.137 -11.513 1.00 98.50 89 LYS A C 1
ATOM 732 O O . LYS A 1 89 ? 10.083 0.575 -11.634 1.00 98.50 89 LYS A O 1
ATOM 737 N N . ILE A 1 90 ? 8.418 -0.187 -10.331 1.00 98.62 90 ILE A N 1
ATOM 738 C CA . ILE A 1 90 ? 9.109 0.006 -9.046 1.00 98.62 90 ILE A CA 1
ATOM 739 C C . ILE A 1 90 ? 10.474 -0.687 -9.034 1.00 98.62 90 ILE A C 1
ATOM 741 O O . ILE A 1 90 ? 11.461 -0.099 -8.584 1.00 98.62 90 ILE A O 1
ATOM 745 N N . LEU A 1 91 ? 10.559 -1.909 -9.566 1.00 98.56 91 LEU A N 1
ATOM 746 C CA . LEU A 1 91 ? 11.823 -2.641 -9.634 1.00 98.56 91 LEU A CA 1
ATOM 747 C C . LEU A 1 91 ? 12.822 -2.026 -10.621 1.00 98.56 91 LEU A C 1
ATOM 749 O O . LEU A 1 91 ? 14.019 -2.025 -10.320 1.00 98.56 91 LEU A O 1
ATOM 753 N N . SER A 1 92 ? 12.340 -1.452 -11.729 1.00 98.31 92 SER A N 1
ATOM 754 C CA . SER A 1 92 ? 13.174 -0.770 -12.731 1.00 98.31 92 SER A CA 1
ATOM 755 C C . SER A 1 92 ? 13.678 0.616 -12.309 1.00 98.31 92 SER A C 1
ATOM 757 O O . SER A 1 92 ? 14.703 1.075 -12.811 1.00 98.31 92 SER A O 1
ATOM 759 N N . ILE A 1 93 ? 12.982 1.305 -11.394 1.00 97.94 93 ILE A N 1
ATOM 760 C CA . ILE A 1 93 ? 13.385 2.644 -10.953 1.00 97.94 93 ILE A CA 1
ATOM 761 C C . ILE A 1 93 ? 14.663 2.534 -10.119 1.00 97.94 93 ILE A C 1
ATOM 763 O O . ILE A 1 93 ? 14.764 1.744 -9.176 1.00 97.94 93 ILE A O 1
ATOM 767 N N . ASN A 1 94 ? 15.636 3.393 -10.424 1.00 97.75 94 ASN A N 1
ATOM 768 C CA . ASN A 1 94 ? 16.857 3.489 -9.638 1.00 97.75 94 ASN A CA 1
ATOM 769 C C . ASN A 1 94 ? 16.528 3.819 -8.157 1.00 97.75 94 ASN A C 1
ATOM 771 O O . ASN A 1 94 ? 15.786 4.772 -7.890 1.00 97.75 94 ASN A O 1
ATOM 775 N N . PRO A 1 95 ? 17.103 3.093 -7.175 1.00 97.50 95 PRO A N 1
ATOM 776 C CA . PRO A 1 95 ? 16.732 3.228 -5.763 1.00 97.50 95 PRO A CA 1
ATOM 777 C C . PRO A 1 95 ? 16.842 4.646 -5.187 1.00 97.50 95 PRO A C 1
ATOM 779 O O . PRO A 1 95 ? 16.060 5.011 -4.308 1.00 97.50 95 PRO A O 1
ATOM 782 N N . ARG A 1 96 ? 17.780 5.473 -5.672 1.00 97.81 96 ARG A N 1
ATOM 783 C CA . ARG A 1 96 ? 17.922 6.868 -5.222 1.00 97.81 96 ARG A CA 1
ATOM 784 C C . ARG A 1 96 ? 16.722 7.711 -5.659 1.00 97.81 96 ARG A C 1
ATOM 786 O O . ARG A 1 96 ? 16.216 8.490 -4.852 1.00 97.81 96 ARG A O 1
ATOM 793 N N . TYR A 1 97 ? 16.250 7.527 -6.890 1.00 98.19 97 TYR A N 1
ATOM 794 C CA . TYR A 1 97 ? 15.061 8.214 -7.396 1.00 98.19 97 TYR A CA 1
ATOM 795 C C . TYR A 1 97 ? 13.790 7.704 -6.721 1.00 98.19 97 TYR A C 1
ATOM 797 O O . TYR A 1 97 ? 12.973 8.517 -6.298 1.00 98.19 97 TYR A O 1
ATOM 805 N N . LEU A 1 98 ? 13.660 6.387 -6.520 1.00 98.38 98 LEU A N 1
ATOM 806 C CA . LEU A 1 98 ? 12.521 5.824 -5.790 1.00 98.38 98 LEU A CA 1
ATOM 807 C C . LEU A 1 98 ? 12.459 6.360 -4.352 1.00 98.38 98 LEU A C 1
ATOM 809 O O . LEU A 1 98 ? 11.391 6.732 -3.872 1.00 98.38 98 LEU A O 1
ATOM 813 N N . ARG A 1 99 ? 13.610 6.502 -3.680 1.00 98.50 99 ARG A N 1
ATOM 814 C CA . ARG A 1 99 ? 13.684 7.120 -2.348 1.00 98.50 99 ARG A CA 1
ATOM 815 C C . ARG A 1 99 ? 13.204 8.567 -2.356 1.00 98.50 99 ARG A C 1
ATOM 817 O O . ARG A 1 99 ? 12.484 8.969 -1.445 1.00 98.50 99 ARG A O 1
ATOM 824 N N . ALA A 1 100 ? 13.627 9.355 -3.343 1.00 98.38 100 ALA A N 1
ATOM 825 C CA . ALA A 1 100 ? 13.195 10.743 -3.477 1.00 98.38 100 ALA A CA 1
ATOM 826 C C . ALA A 1 100 ? 11.685 10.834 -3.745 1.00 98.38 100 ALA A C 1
ATOM 828 O O . ALA A 1 100 ? 11.010 11.654 -3.127 1.00 98.38 100 ALA A O 1
ATOM 829 N N . PHE A 1 101 ? 11.156 9.950 -4.596 1.00 98.50 101 PHE A N 1
ATOM 830 C CA . PHE A 1 101 ? 9.727 9.835 -4.872 1.00 98.50 101 PHE A CA 1
ATOM 831 C C . PHE A 1 101 ? 8.931 9.526 -3.599 1.00 98.50 101 PHE A C 1
ATOM 833 O O . PHE A 1 101 ? 8.068 10.313 -3.226 1.00 98.50 101 PHE A O 1
ATOM 840 N N . ILE A 1 102 ? 9.290 8.466 -2.870 1.00 98.31 102 ILE A N 1
ATOM 841 C CA . ILE A 1 102 ? 8.625 8.070 -1.617 1.00 98.31 102 ILE A CA 1
ATOM 842 C C . ILE A 1 102 ? 8.723 9.173 -0.551 1.00 98.31 102 ILE A C 1
ATOM 844 O O . ILE A 1 102 ? 7.747 9.464 0.138 1.00 98.31 102 ILE A O 1
ATOM 848 N N . LYS A 1 103 ? 9.872 9.855 -0.437 1.00 98.12 103 LYS A N 1
ATOM 849 C CA . LYS A 1 103 ? 10.014 11.012 0.462 1.00 98.12 103 LYS A CA 1
ATOM 850 C C . LYS A 1 103 ? 9.067 12.152 0.073 1.00 98.12 103 LYS A C 1
ATOM 852 O O . LYS A 1 103 ? 8.508 12.792 0.957 1.00 98.12 103 LYS A O 1
ATOM 857 N N . ARG A 1 104 ? 8.888 12.409 -1.227 1.00 98.12 104 ARG A N 1
ATOM 858 C CA . ARG A 1 104 ? 7.974 13.443 -1.738 1.00 98.12 104 ARG A CA 1
ATOM 859 C C . ARG A 1 104 ? 6.509 13.096 -1.487 1.00 98.12 104 ARG A C 1
ATOM 861 O O . ARG A 1 104 ? 5.728 14.016 -1.288 1.00 98.12 104 ARG A O 1
ATOM 868 N N . LEU A 1 105 ? 6.154 11.810 -1.445 1.00 98.25 105 LEU A N 1
ATOM 869 C CA . LEU A 1 105 ? 4.822 11.398 -0.997 1.00 98.25 105 LEU A CA 1
ATOM 870 C C . LEU A 1 105 ? 4.574 11.845 0.451 1.00 98.25 105 LEU A C 1
ATOM 872 O O . LEU A 1 105 ? 3.482 12.278 0.772 1.00 98.25 105 LEU A O 1
ATOM 876 N N . GLY A 1 106 ? 5.603 11.860 1.297 1.00 97.75 106 GLY A N 1
ATOM 877 C CA . GLY A 1 106 ? 5.511 12.330 2.683 1.00 97.75 106 GLY A CA 1
ATOM 878 C C . GLY A 1 106 ? 5.958 11.290 3.703 1.00 97.75 106 GLY A C 1
ATOM 879 O O . GLY A 1 106 ? 5.972 11.584 4.892 1.00 97.75 106 GLY A O 1
ATOM 880 N N . ALA A 1 107 ? 6.386 10.109 3.250 1.00 97.19 107 ALA A N 1
ATOM 881 C CA . ALA A 1 107 ? 6.810 9.026 4.124 1.00 97.19 107 ALA A CA 1
ATOM 882 C C . ALA A 1 107 ? 7.970 9.435 5.043 1.00 97.19 107 ALA A C 1
ATOM 884 O O . ALA A 1 107 ? 9.056 9.816 4.585 1.00 97.19 107 ALA A O 1
ATOM 885 N N . ARG A 1 108 ? 7.774 9.242 6.351 1.00 96.19 108 ARG A N 1
ATOM 886 C CA . ARG A 1 108 ? 8.797 9.471 7.381 1.00 96.19 108 ARG A CA 1
ATOM 887 C C . ARG A 1 108 ? 10.053 8.623 7.167 1.00 96.19 108 ARG A C 1
ATOM 889 O O . ARG A 1 108 ? 11.172 9.121 7.285 1.00 96.19 108 ARG A O 1
ATOM 896 N N . PHE A 1 109 ? 9.879 7.351 6.806 1.00 95.75 109 PHE A N 1
ATOM 897 C CA . PHE A 1 109 ? 10.963 6.374 6.666 1.00 95.75 109 PHE A CA 1
ATOM 898 C C . PHE A 1 109 ? 11.225 5.999 5.203 1.00 95.75 109 PHE A C 1
ATOM 900 O O . PHE A 1 109 ? 11.218 4.830 4.834 1.00 95.75 109 PHE A O 1
ATOM 907 N N . ALA A 1 110 ? 11.502 6.983 4.343 1.00 96.62 110 ALA A N 1
ATOM 908 C CA . ALA A 1 110 ? 11.622 6.755 2.897 1.00 96.62 110 ALA A CA 1
ATOM 909 C C . ALA A 1 110 ? 12.655 5.684 2.481 1.00 96.62 110 ALA A C 1
ATOM 911 O O . ALA A 1 110 ? 12.472 5.023 1.464 1.00 96.62 110 ALA A O 1
ATOM 912 N N . LYS A 1 111 ? 13.742 5.488 3.247 1.00 96.69 111 LYS A N 1
ATOM 913 C CA . LYS A 1 111 ? 14.704 4.398 2.985 1.00 96.69 111 LYS A CA 1
ATOM 914 C C . LYS A 1 111 ? 14.050 3.024 3.175 1.00 96.69 111 LYS A C 1
ATOM 916 O O . LYS A 1 111 ? 14.246 2.153 2.333 1.00 96.69 111 LYS A O 1
ATOM 921 N N . GLU A 1 112 ? 13.272 2.856 4.242 1.00 95.31 112 GLU A N 1
ATOM 922 C CA . GLU A 1 112 ? 12.508 1.632 4.495 1.00 95.31 112 GLU A CA 1
ATOM 923 C C . GLU A 1 112 ? 11.401 1.458 3.473 1.00 95.31 112 GLU A C 1
ATOM 925 O O . GLU A 1 112 ? 11.284 0.384 2.902 1.00 95.31 112 GLU A O 1
ATOM 930 N N . GLY A 1 113 ? 10.690 2.537 3.135 1.00 96.56 113 GLY A N 1
ATOM 931 C CA . GLY A 1 113 ? 9.676 2.514 2.084 1.00 96.56 113 GLY A CA 1
ATOM 932 C C . GLY A 1 113 ? 10.214 1.974 0.756 1.00 96.56 113 GLY A C 1
ATOM 933 O O . GLY A 1 113 ? 9.561 1.146 0.135 1.00 96.56 113 GLY A O 1
ATOM 934 N N . VAL A 1 114 ? 11.439 2.344 0.353 1.00 97.94 114 VAL A N 1
ATOM 935 C CA . VAL A 1 114 ? 12.088 1.755 -0.837 1.00 97.94 114 VAL A CA 1
ATOM 936 C C . VAL A 1 114 ? 12.283 0.249 -0.688 1.00 97.94 114 VAL A C 1
ATOM 938 O O . VAL A 1 114 ? 11.993 -0.491 -1.627 1.00 97.94 114 VAL A O 1
ATOM 941 N N . ARG A 1 115 ? 12.787 -0.213 0.463 1.00 96.81 115 ARG A N 1
ATOM 942 C CA . ARG A 1 115 ? 12.995 -1.648 0.716 1.00 96.81 115 ARG A CA 1
ATOM 943 C C . ARG A 1 115 ? 11.669 -2.402 0.659 1.00 96.81 115 ARG A C 1
ATOM 945 O O . ARG A 1 115 ? 11.573 -3.393 -0.061 1.00 96.81 115 ARG A O 1
ATOM 952 N N . THR A 1 116 ? 10.653 -1.881 1.338 1.00 96.06 116 THR A N 1
ATOM 953 C CA . THR A 1 116 ? 9.300 -2.434 1.387 1.00 96.06 116 THR A CA 1
ATOM 954 C C . THR A 1 116 ? 8.661 -2.499 0.004 1.00 96.06 116 THR A C 1
ATOM 956 O O . THR A 1 116 ? 8.271 -3.576 -0.430 1.00 96.06 116 THR A O 1
ATOM 959 N N . TRP A 1 117 ? 8.619 -1.391 -0.743 1.00 98.06 117 TRP A N 1
ATOM 960 C CA . TRP A 1 117 ? 8.006 -1.358 -2.075 1.00 98.06 117 TRP A CA 1
ATOM 961 C C . TRP A 1 117 ? 8.672 -2.332 -3.042 1.00 98.06 117 TRP A C 1
ATOM 963 O O . TRP A 1 117 ? 7.982 -3.019 -3.795 1.00 98.06 117 TRP A O 1
ATOM 973 N N . ARG A 1 118 ? 10.006 -2.433 -3.017 1.00 98.19 118 ARG A N 1
ATOM 974 C CA . ARG A 1 118 ? 10.734 -3.387 -3.863 1.00 98.19 118 ARG A CA 1
ATOM 975 C C . ARG A 1 118 ? 10.434 -4.829 -3.462 1.00 98.19 118 ARG A C 1
ATOM 977 O O . ARG A 1 118 ? 10.095 -5.621 -4.333 1.00 98.19 118 ARG A O 1
ATOM 984 N N . LYS A 1 119 ? 10.464 -5.154 -2.166 1.00 97.56 119 LYS A N 1
ATOM 985 C CA . LYS A 1 119 ? 10.206 -6.519 -1.693 1.00 97.56 119 LYS A CA 1
ATOM 986 C C . LYS A 1 119 ? 8.761 -6.963 -1.937 1.00 97.56 119 LYS A C 1
ATOM 988 O O . LYS A 1 119 ? 8.555 -8.077 -2.406 1.00 97.56 119 LYS A O 1
ATOM 993 N N . ILE A 1 120 ? 7.778 -6.087 -1.713 1.00 97.44 120 ILE A N 1
ATOM 994 C CA . ILE A 1 120 ? 6.380 -6.323 -2.107 1.00 97.44 120 ILE A CA 1
ATOM 995 C C . ILE A 1 120 ? 6.300 -6.582 -3.614 1.00 97.44 120 ILE A C 1
ATOM 997 O O . ILE A 1 120 ? 5.660 -7.537 -4.034 1.00 97.44 120 ILE A O 1
ATOM 1001 N N . SER A 1 121 ? 6.973 -5.769 -4.432 1.00 98.38 121 SER A N 1
ATOM 1002 C CA . SER A 1 121 ? 6.938 -5.913 -5.893 1.00 98.38 121 SER A CA 1
ATOM 1003 C C . SER A 1 121 ? 7.523 -7.241 -6.379 1.00 98.38 121 SER A C 1
ATOM 1005 O O . SER A 1 121 ? 6.941 -7.858 -7.266 1.00 98.38 121 SER A O 1
ATOM 1007 N N . GLU A 1 122 ? 8.638 -7.689 -5.793 1.00 98.00 122 GLU A N 1
ATOM 1008 C CA . GLU A 1 122 ? 9.224 -9.015 -6.047 1.00 98.00 122 GLU A CA 1
ATOM 1009 C C . GLU A 1 122 ? 8.218 -10.121 -5.714 1.00 98.00 122 GLU A C 1
ATOM 1011 O O . GLU A 1 122 ? 7.848 -10.897 -6.591 1.00 98.00 122 GLU A O 1
ATOM 1016 N N . VAL A 1 123 ? 7.691 -10.129 -4.483 1.00 97.31 123 VAL A N 1
ATOM 1017 C CA . VAL A 1 123 ? 6.740 -11.154 -4.021 1.00 97.31 123 VAL A CA 1
ATOM 1018 C C . VAL A 1 123 ? 5.476 -11.172 -4.881 1.00 97.31 123 VAL A C 1
ATOM 1020 O O . VAL A 1 123 ? 5.013 -12.241 -5.274 1.00 97.31 123 VAL A O 1
ATOM 1023 N N . LEU A 1 124 ? 4.925 -10.000 -5.216 1.00 97.88 124 LEU A N 1
ATOM 1024 C CA . LEU A 1 124 ? 3.742 -9.903 -6.066 1.00 97.88 124 LEU A CA 1
ATOM 1025 C C . LEU A 1 124 ? 3.998 -10.488 -7.454 1.00 97.88 124 LEU A C 1
ATOM 1027 O O . LEU A 1 124 ? 3.152 -11.219 -7.961 1.00 97.88 124 LEU A O 1
ATOM 1031 N N . LEU A 1 125 ? 5.136 -10.186 -8.082 1.00 98.31 125 LEU A N 1
ATOM 1032 C CA . LEU A 1 125 ? 5.461 -10.717 -9.407 1.00 98.31 125 LEU A CA 1
ATOM 1033 C C . LEU A 1 125 ? 5.721 -12.224 -9.383 1.00 98.31 125 LEU A C 1
ATOM 1035 O O . LEU A 1 125 ? 5.237 -12.919 -10.270 1.00 98.31 125 LEU A O 1
ATOM 1039 N N . GLU A 1 126 ? 6.446 -12.712 -8.379 1.00 97.62 126 GLU A N 1
ATOM 1040 C CA . GLU A 1 126 ? 6.836 -14.120 -8.263 1.00 97.62 126 GLU A CA 1
ATOM 1041 C C . GLU A 1 126 ? 5.659 -15.032 -7.908 1.00 97.62 126 GLU A C 1
ATOM 1043 O O . GLU A 1 126 ? 5.546 -16.126 -8.455 1.00 97.62 126 GLU A O 1
ATOM 1048 N N . LYS A 1 127 ? 4.781 -14.597 -6.995 1.00 96.44 127 LYS A N 1
ATOM 1049 C CA . LYS A 1 127 ? 3.751 -15.466 -6.399 1.00 96.44 127 LYS A CA 1
ATOM 1050 C C . LYS A 1 127 ? 2.319 -15.101 -6.774 1.00 96.44 127 LYS A C 1
ATOM 1052 O O . LYS A 1 127 ? 1.435 -15.943 -6.670 1.00 96.44 127 LYS A O 1
ATOM 1057 N N . TYR A 1 128 ? 2.080 -13.862 -7.203 1.00 96.81 128 TYR A N 1
ATOM 1058 C CA . TYR A 1 128 ? 0.729 -13.295 -7.299 1.00 96.81 128 TYR A CA 1
ATOM 1059 C C . TYR A 1 128 ? 0.438 -12.625 -8.654 1.00 96.81 128 TYR A C 1
ATOM 1061 O O . TYR A 1 128 ? -0.482 -11.816 -8.767 1.00 96.81 128 TYR A O 1
ATOM 1069 N N . ALA A 1 129 ? 1.211 -12.935 -9.705 1.00 97.62 129 ALA A N 1
ATOM 1070 C CA . ALA A 1 129 ? 1.069 -12.366 -11.058 1.00 97.62 129 ALA A CA 1
ATOM 1071 C C . ALA A 1 129 ? 1.086 -10.815 -11.105 1.00 97.62 129 ALA A C 1
ATOM 1073 O O . ALA A 1 129 ? 0.524 -10.158 -11.991 1.00 97.62 129 ALA A O 1
ATOM 1074 N N . GLY A 1 130 ? 1.747 -10.205 -10.122 1.00 97.69 130 GLY A N 1
ATOM 1075 C CA . GLY A 1 130 ? 1.818 -8.764 -9.929 1.00 97.69 130 GLY A CA 1
ATOM 1076 C C . GLY A 1 130 ? 0.506 -8.121 -9.470 1.00 97.69 130 GLY A C 1
ATOM 1077 O O . GLY A 1 130 ? 0.373 -6.915 -9.654 1.00 97.69 130 GLY A O 1
ATOM 1078 N N . ASP A 1 131 ? -0.465 -8.885 -8.963 1.00 98.00 131 ASP A N 1
ATOM 1079 C CA . ASP A 1 131 ? -1.791 -8.409 -8.550 1.00 98.00 131 ASP A CA 1
ATOM 1080 C C . ASP A 1 131 ? -2.077 -8.780 -7.079 1.00 98.00 131 ASP A C 1
ATOM 1082 O O . ASP A 1 131 ? -2.222 -9.963 -6.769 1.00 98.00 131 ASP A O 1
ATOM 1086 N N . PRO A 1 132 ? -2.175 -7.800 -6.158 1.00 96.62 132 PRO A N 1
ATOM 1087 C CA . PRO A 1 132 ? -2.432 -8.063 -4.741 1.00 96.62 132 PRO A CA 1
ATOM 1088 C C . PRO A 1 132 ? -3.747 -8.797 -4.463 1.00 96.62 132 PRO A C 1
ATOM 1090 O O . PRO A 1 132 ? -3.861 -9.470 -3.443 1.00 96.62 132 PRO A O 1
ATOM 1093 N N . ARG A 1 133 ? -4.732 -8.720 -5.366 1.00 95.81 133 ARG A N 1
ATOM 1094 C CA . ARG A 1 133 ? -6.020 -9.417 -5.209 1.00 95.81 133 ARG A CA 1
ATOM 1095 C C . ARG A 1 133 ? -5.849 -10.939 -5.222 1.00 95.81 133 ARG A C 1
ATOM 1097 O O . ARG A 1 133 ? -6.636 -11.649 -4.611 1.00 95.81 133 ARG A O 1
ATOM 1104 N N . ASN A 1 134 ? -4.768 -11.434 -5.827 1.00 95.88 134 ASN A N 1
ATOM 1105 C CA . ASN A 1 134 ? -4.433 -12.858 -5.854 1.00 95.88 134 ASN A CA 1
ATOM 1106 C C . ASN A 1 134 ? -3.834 -13.376 -4.533 1.00 95.88 134 ASN A C 1
ATOM 1108 O O . ASN A 1 134 ? -3.549 -14.568 -4.430 1.00 95.88 134 ASN A O 1
ATOM 1112 N N . ILE A 1 135 ? -3.617 -12.521 -3.523 1.00 93.19 135 ILE A N 1
ATOM 1113 C CA . ILE A 1 135 ? -3.196 -12.969 -2.184 1.00 93.19 135 ILE A CA 1
ATOM 1114 C C . ILE A 1 135 ? -4.339 -13.736 -1.503 1.00 93.19 135 ILE A C 1
ATOM 1116 O O . ILE A 1 135 ? -4.102 -14.781 -0.891 1.00 93.19 135 ILE A O 1
ATOM 1120 N N . THR A 1 136 ? -5.566 -13.237 -1.661 1.00 91.69 136 THR A N 1
ATOM 1121 C CA . THR A 1 136 ? -6.811 -13.807 -1.128 1.00 91.69 136 THR A CA 1
ATOM 1122 C C . THR A 1 136 ? -7.874 -13.837 -2.237 1.00 91.69 136 THR A C 1
ATOM 1124 O O . THR A 1 136 ? -8.816 -13.043 -2.197 1.00 91.69 136 THR A O 1
ATOM 1127 N N . PRO A 1 137 ? -7.706 -14.684 -3.274 1.00 89.25 137 PRO A N 1
ATOM 1128 C CA . PRO A 1 137 ? -8.663 -14.753 -4.381 1.00 89.25 137 PRO A CA 1
ATOM 1129 C C . PRO A 1 137 ? -10.038 -15.238 -3.903 1.00 89.25 137 PRO A C 1
ATOM 1131 O O . PRO A 1 137 ? -11.054 -14.841 -4.456 1.00 89.25 137 PRO A O 1
ATOM 1134 N N . GLU A 1 138 ? -10.040 -16.029 -2.831 1.00 92.44 138 GLU A N 1
ATOM 1135 C CA . GLU A 1 138 ? -11.208 -16.465 -2.079 1.00 92.44 138 GLU A CA 1
ATOM 1136 C C . GLU A 1 138 ? -11.034 -16.067 -0.602 1.00 92.44 138 GLU A C 1
ATOM 1138 O O . GLU A 1 138 ? -9.896 -15.841 -0.157 1.00 92.44 138 GLU A O 1
ATOM 1143 N N . PRO A 1 139 ? -12.125 -15.984 0.181 1.00 91.62 139 PRO A N 1
ATOM 1144 C CA . PRO A 1 139 ? -12.042 -15.803 1.625 1.00 91.62 139 PRO A CA 1
ATOM 1145 C C . PRO A 1 139 ? -11.164 -16.880 2.273 1.00 91.62 139 PRO A C 1
ATOM 1147 O O . PRO A 1 139 ? -11.330 -18.067 2.009 1.00 91.62 139 PRO A O 1
ATOM 1150 N N . LEU A 1 140 ? -10.243 -16.456 3.137 1.00 91.31 140 LEU A N 1
ATOM 1151 C CA . LEU A 1 140 ? -9.318 -17.340 3.845 1.00 91.31 140 LEU A CA 1
ATOM 1152 C C . LEU A 1 140 ? -9.650 -17.396 5.337 1.00 91.31 140 LEU A C 1
ATOM 1154 O O . LEU A 1 140 ? -10.062 -16.400 5.937 1.00 91.31 140 LEU A O 1
ATOM 1158 N N . SER A 1 141 ? -9.401 -18.547 5.951 1.00 92.94 141 SER A N 1
ATOM 1159 C CA . SER A 1 141 ? -9.359 -18.693 7.404 1.00 92.94 141 SER A CA 1
ATOM 1160 C C . SER A 1 141 ? -8.187 -17.916 8.018 1.00 92.94 141 SER A C 1
ATOM 1162 O O . SER A 1 141 ? -7.222 -17.540 7.347 1.00 92.94 141 SER A O 1
ATOM 1164 N N . ILE A 1 142 ? -8.240 -17.695 9.335 1.00 88.81 142 ILE A N 1
ATOM 1165 C CA . ILE A 1 142 ? -7.169 -17.006 10.072 1.00 88.81 142 ILE A CA 1
ATOM 1166 C C . ILE A 1 142 ? -5.827 -17.730 9.903 1.00 88.81 142 ILE A C 1
ATOM 1168 O O . ILE A 1 142 ? -4.800 -17.075 9.725 1.00 88.81 142 ILE A O 1
ATOM 1172 N N . ASP A 1 143 ? -5.820 -19.062 9.946 1.00 90.69 143 ASP A N 1
ATOM 1173 C CA . ASP A 1 143 ? -4.585 -19.836 9.825 1.00 90.69 143 ASP A CA 1
ATOM 1174 C C . ASP A 1 143 ? -4.026 -19.792 8.399 1.00 90.69 143 ASP A C 1
ATOM 1176 O O . ASP A 1 143 ? -2.823 -19.613 8.221 1.00 90.69 143 ASP A O 1
ATOM 1180 N N . GLU A 1 144 ? -4.879 -19.803 7.375 1.00 92.00 144 GLU A N 1
ATOM 1181 C CA . GLU A 1 144 ? -4.445 -19.580 5.991 1.00 92.00 144 GLU A CA 1
ATOM 1182 C C . GLU A 1 144 ? -3.863 -18.173 5.791 1.00 92.00 144 GLU A C 1
ATOM 1184 O O . GLU A 1 144 ? -2.830 -18.021 5.134 1.00 92.00 144 GLU A O 1
ATOM 1189 N N . ILE A 1 145 ? -4.451 -17.140 6.406 1.00 88.81 145 ILE A N 1
ATOM 1190 C CA . ILE A 1 145 ? -3.883 -15.782 6.404 1.00 88.81 145 ILE A CA 1
ATOM 1191 C C . ILE A 1 145 ? -2.516 -15.774 7.100 1.00 88.81 145 ILE A C 1
ATOM 1193 O O . ILE A 1 145 ? -1.561 -15.187 6.581 1.00 88.81 145 ILE A O 1
ATOM 1197 N N . LYS A 1 146 ? -2.379 -16.446 8.251 1.00 87.00 146 LYS A N 1
ATOM 1198 C CA . LYS A 1 146 ? -1.087 -16.589 8.940 1.00 87.00 146 LYS A CA 1
ATOM 1199 C C . LYS A 1 146 ? -0.060 -17.310 8.077 1.00 87.00 146 LYS A C 1
ATOM 1201 O O . LYS A 1 146 ? 1.104 -16.924 8.115 1.00 87.00 146 LYS A O 1
ATOM 1206 N N . GLU A 1 147 ? -0.441 -18.299 7.279 1.00 89.00 147 GLU A N 1
ATOM 1207 C CA . GLU A 1 147 ? 0.479 -18.924 6.328 1.00 89.00 147 GLU A CA 1
ATOM 1208 C C . GLU A 1 147 ? 0.866 -17.954 5.204 1.00 89.00 147 GLU A C 1
ATOM 1210 O O . GLU A 1 147 ? 2.055 -17.753 4.958 1.00 89.00 147 GLU A O 1
ATOM 1215 N N . LYS A 1 148 ? -0.095 -17.242 4.600 1.00 88.00 148 LYS A N 1
ATOM 1216 C CA . LYS A 1 148 ? 0.172 -16.234 3.552 1.00 88.00 148 LYS A CA 1
ATOM 1217 C C . LYS A 1 148 ? 1.097 -15.120 4.015 1.00 88.00 148 LYS A C 1
ATOM 1219 O O . LYS A 1 148 ? 1.995 -14.706 3.284 1.00 88.00 148 LYS A O 1
ATOM 1224 N N . LEU A 1 149 ? 0.944 -14.664 5.256 1.00 86.50 149 LEU A N 1
ATOM 1225 C CA . LEU A 1 149 ? 1.812 -13.641 5.826 1.00 86.50 149 LEU A CA 1
ATOM 1226 C C . LEU A 1 149 ? 3.299 -14.067 5.796 1.00 86.50 149 LEU A C 1
ATOM 1228 O O . LEU A 1 149 ? 4.158 -13.194 5.912 1.00 86.50 149 LEU A O 1
ATOM 1232 N N . LYS A 1 150 ? 3.633 -15.372 5.695 1.00 87.56 150 LYS A N 1
ATOM 1233 C CA . LYS A 1 150 ? 5.027 -15.865 5.706 1.00 87.56 150 LYS A CA 1
ATOM 1234 C C . LYS A 1 150 ? 5.762 -15.457 4.435 1.00 87.56 150 LYS A C 1
ATOM 1236 O O . LYS A 1 150 ? 6.983 -15.350 4.454 1.00 87.56 150 LYS A O 1
ATOM 1241 N N . ASP A 1 151 ? 5.022 -15.141 3.374 1.00 87.62 151 ASP A N 1
ATOM 1242 C CA . ASP A 1 151 ? 5.562 -14.576 2.139 1.00 87.62 151 ASP A CA 1
ATOM 1243 C C . ASP A 1 151 ? 6.044 -13.130 2.307 1.00 87.62 151 ASP A C 1
ATOM 1245 O O . ASP A 1 151 ? 6.858 -12.646 1.519 1.00 87.62 151 ASP A O 1
ATOM 1249 N N . PHE A 1 152 ? 5.595 -12.448 3.365 1.00 87.38 152 PHE A N 1
ATOM 1250 C CA . PHE A 1 152 ? 5.921 -11.058 3.667 1.00 87.38 152 PHE A CA 1
ATOM 1251 C C . PHE A 1 152 ? 6.643 -10.927 5.019 1.00 87.38 152 PHE A C 1
ATOM 1253 O O . PHE A 1 152 ? 6.205 -10.169 5.886 1.00 87.38 152 PHE A O 1
ATOM 1260 N N . PRO A 1 153 ? 7.783 -11.614 5.234 1.00 78.25 153 PRO A N 1
ATOM 1261 C CA . PRO A 1 153 ? 8.447 -11.643 6.541 1.00 78.25 153 PRO A CA 1
ATOM 1262 C C . PRO A 1 153 ? 8.933 -10.257 6.986 1.00 78.25 153 PRO A C 1
ATOM 1264 O O . PRO A 1 153 ? 9.029 -9.978 8.172 1.00 78.25 153 PRO A O 1
ATOM 1267 N N . HIS A 1 154 ? 9.182 -9.365 6.027 1.00 78.50 154 HIS A N 1
ATOM 1268 C CA . HIS A 1 154 ? 9.592 -7.979 6.241 1.00 78.50 154 HIS A CA 1
ATOM 1269 C C . HIS A 1 154 ? 8.448 -7.051 6.685 1.00 78.50 154 HIS A C 1
ATOM 1271 O O . HIS A 1 154 ? 8.721 -5.944 7.140 1.00 78.50 154 HIS A O 1
ATOM 1277 N N . LEU A 1 155 ? 7.188 -7.481 6.544 1.00 77.81 155 LEU A N 1
ATOM 1278 C CA . LEU A 1 155 ? 6.008 -6.763 7.041 1.00 77.81 155 LEU A CA 1
ATOM 1279 C C . LEU A 1 155 ? 5.552 -7.272 8.415 1.00 77.81 155 LEU A C 1
ATOM 1281 O O . LEU A 1 155 ? 4.720 -6.641 9.063 1.00 77.81 155 LEU A O 1
ATOM 1285 N N . ARG A 1 156 ? 6.081 -8.411 8.876 1.00 66.62 156 ARG A N 1
ATOM 1286 C CA . ARG A 1 156 ? 5.725 -8.990 10.171 1.00 66.62 156 ARG A CA 1
ATOM 1287 C C . ARG A 1 156 ? 6.486 -8.292 11.292 1.00 66.62 156 ARG A C 1
ATOM 1289 O O . ARG A 1 156 ? 7.712 -8.329 11.341 1.00 66.62 156 ARG A O 1
ATOM 1296 N N . GLY A 1 157 ? 5.752 -7.699 12.229 1.00 63.19 157 GLY A N 1
ATOM 1297 C CA . GLY A 1 157 ? 6.294 -7.368 13.546 1.00 63.19 157 GLY A CA 1
ATOM 1298 C C . GLY A 1 157 ? 6.359 -8.607 14.446 1.00 63.19 157 GLY A C 1
ATOM 1299 O O . GLY A 1 157 ? 5.679 -9.599 14.192 1.00 63.19 157 GLY A O 1
ATOM 1300 N N . SER A 1 158 ? 7.086 -8.515 15.561 1.00 57.31 158 SER A N 1
ATOM 1301 C CA . SER A 1 158 ? 7.168 -9.559 16.604 1.00 57.31 158 SER A CA 1
ATOM 1302 C C . SER A 1 158 ? 5.832 -9.898 17.285 1.00 57.31 158 SER A C 1
ATOM 1304 O O . SER A 1 158 ? 5.770 -10.769 18.141 1.00 57.31 158 SER A O 1
ATOM 1306 N N . LYS A 1 159 ? 4.751 -9.195 16.933 1.00 55.97 159 LYS A N 1
ATOM 1307 C CA . LYS A 1 159 ? 3.391 -9.439 17.432 1.00 55.97 159 LYS A CA 1
ATOM 1308 C C . LYS A 1 159 ? 2.643 -10.530 16.657 1.00 55.97 159 LYS A C 1
ATOM 1310 O O . LYS A 1 159 ? 1.547 -10.899 17.057 1.00 55.97 159 LYS A O 1
ATOM 1315 N N . LEU A 1 160 ? 3.190 -10.977 15.525 1.00 52.72 160 LEU A N 1
ATOM 1316 C CA . LEU A 1 160 ? 2.591 -11.986 14.638 1.00 52.72 160 LEU A CA 1
ATOM 1317 C C . LEU A 1 160 ? 3.448 -13.262 14.534 1.00 52.72 160 LEU A C 1
ATOM 1319 O O . LEU A 1 160 ? 3.187 -14.102 13.670 1.00 52.72 160 LEU A O 1
ATOM 1323 N N . SER A 1 161 ? 4.496 -13.360 15.356 1.00 54.06 161 SER A N 1
ATOM 1324 C CA . SER A 1 161 ? 5.353 -14.538 15.535 1.00 54.06 161 SER A CA 1
ATOM 1325 C C . SER A 1 161 ? 4.855 -15.412 16.670 1.00 54.06 161 SER A C 1
ATOM 1327 O O . SER A 1 161 ? 4.505 -14.816 17.713 1.00 54.06 161 SER A O 1
#

Radius of gyration: 19.31 Å; chains: 1; bounding box: 41×37×55 Å

Sequence (161 aa):
MNDIFEIDEGKAVKIAEILLFQWKAGKGVFSNYSMPEYVYPPNLPLGSKEHALYFTYIISIDYMTDAEKLWQNARTAYQLHPDFFTPKKILSINPRYLRAFIKRLGARFAKEGVRTWRKISEVLLEKYAGDPRNITPEPLSIDEIKEKLKDFPHLRGSKLS

Secondary structure (DSSP, 8-state):
---S----HHHHHHHHHHHHHHHHHT-GGGTT---GGGS--TT--TTSHHHHHHHHHHHTT-SSS-HHHHHHHHHHHHHH-GGGGSHHHHHHS-HHHHHHHHHHHT-TTHHHHHHHHHHHHHHHHHHSTT-GGGGSSS---HHHHHHHGGG-TTT--TT--

Foldseek 3Di:
DDDPDDDDPVVVVVVVVVVVVCCVVCHDPRVPDDDLVVDAQPPQDPPDLLNQLLCQLLVLQPPPWPNNQLSVQSSVCCNVCSVCSFLVNLQVDDLVVQLVSNVNSTRPCSNVSSVQSNLVSVLCVVPPVRGPCSLPVDDDDPVSVLVSCVSVVVSDDPVSD

pLDDT: mean 92.22, std 10.32, range [46.53, 98.69]